Protein AF-A0A443S514-F1 (afdb_monomer_lite)

InterPro domains:
  IPR026741 Protein strawberry notch [PTHR12706] (3-157)
  IPR057332 SBNO, alpha/beta domain [PF25373] (3-92)

Organism: NCBI:txid299467

pLDDT: mean 84.1, std 12.6, range [35.31, 94.69]

Secondary structure (DSSP, 8-state):
-PPPP--EEEE-TT---TT--EEEEEETTTEEEEEEEEHHHHHHH-----HHHHHHHHHHHHHHTTTS-HHHHHHS--HHHHTT----TT-S----EEEES-GGGGHHHHHHHSTTGGGT--EEEEE-TT--EEEEEEE-HHHHHHHHHHHHHHHHT----

Structure (mmCIF, N/CA/C/O backbone):
data_AF-A0A443S514-F1
#
_entry.id   AF-A0A443S514-F1
#
loop_
_atom_site.group_PDB
_atom_site.id
_atom_site.type_symbol
_atom_site.label_atom_id
_atom_site.label_alt_id
_atom_site.label_comp_id
_atom_site.label_asym_id
_atom_site.label_entity_id
_atom_site.label_seq_id
_atom_site.pdbx_PDB_ins_code
_atom_site.Cartn_x
_atom_site.Cartn_y
_atom_site.Cartn_z
_atom_site.occupancy
_atom_site.B_iso_or_equiv
_atom_site.auth_seq_id
_atom_site.auth_comp_id
_atom_site.auth_asym_id
_atom_site.auth_atom_id
_atom_site.pdbx_PDB_model_num
ATOM 1 N N . MET A 1 1 ? 13.306 -17.632 -4.869 1.00 47.41 1 MET A N 1
ATOM 2 C CA . MET A 1 1 ? 13.380 -17.234 -6.292 1.00 47.41 1 MET A CA 1
ATOM 3 C C . MET A 1 1 ? 13.237 -15.716 -6.365 1.00 47.41 1 MET A C 1
ATOM 5 O O . MET A 1 1 ? 12.159 -15.206 -6.096 1.00 47.41 1 MET A O 1
ATOM 9 N N . VAL A 1 2 ? 14.336 -14.995 -6.604 1.00 50.66 2 VAL A N 1
ATOM 10 C CA . VAL A 1 2 ? 14.362 -13.528 -6.780 1.00 50.66 2 VAL A CA 1
ATOM 11 C C . VAL A 1 2 ? 13.715 -13.214 -8.132 1.00 50.66 2 VAL A C 1
ATOM 13 O O . VAL A 1 2 ? 14.205 -13.696 -9.154 1.00 50.66 2 VAL A O 1
ATOM 16 N N . ARG A 1 3 ? 12.591 -12.482 -8.169 1.00 64.00 3 ARG A N 1
ATOM 17 C CA . ARG A 1 3 ? 11.959 -12.116 -9.449 1.00 64.00 3 ARG A CA 1
ATOM 18 C C . ARG A 1 3 ? 12.772 -11.010 -10.125 1.00 64.00 3 ARG A C 1
ATOM 20 O O . ARG A 1 3 ? 13.183 -10.047 -9.480 1.00 64.00 3 ARG A O 1
ATOM 27 N N . LYS A 1 4 ? 12.984 -11.142 -11.439 1.00 70.25 4 LYS A N 1
ATOM 28 C CA . LYS A 1 4 ? 13.549 -10.074 -12.279 1.00 70.25 4 LYS A CA 1
ATOM 29 C C . LYS A 1 4 ? 12.668 -8.819 -12.162 1.00 70.25 4 LYS A C 1
ATOM 31 O O . LYS A 1 4 ? 11.446 -8.925 -12.098 1.00 70.25 4 LYS A O 1
ATOM 36 N N . SER A 1 5 ? 13.288 -7.641 -12.121 1.00 81.00 5 SER A N 1
ATOM 37 C CA . SER A 1 5 ? 12.581 -6.355 -12.074 1.00 81.00 5 SER A CA 1
ATOM 38 C C . SER A 1 5 ? 12.252 -5.867 -13.479 1.00 81.00 5 SER A C 1
ATOM 40 O O . SER A 1 5 ? 13.085 -5.961 -14.376 1.00 81.00 5 SER A O 1
ATOM 42 N N . VAL A 1 6 ? 11.041 -5.340 -13.661 1.00 90.00 6 VAL A N 1
ATOM 43 C CA . VAL A 1 6 ? 10.575 -4.742 -14.916 1.00 90.00 6 VAL A CA 1
ATOM 44 C C . VAL A 1 6 ? 10.013 -3.353 -14.640 1.00 90.00 6 VAL A C 1
ATOM 46 O O . VAL A 1 6 ? 9.351 -3.116 -13.626 1.00 90.00 6 VAL A O 1
ATOM 49 N N . MET A 1 7 ? 10.304 -2.418 -15.537 1.00 92.06 7 MET A N 1
ATOM 50 C CA . MET A 1 7 ? 9.808 -1.049 -15.476 1.00 92.06 7 MET A CA 1
ATOM 51 C C . MET A 1 7 ? 9.621 -0.503 -16.889 1.00 92.06 7 MET A C 1
ATOM 53 O O . MET A 1 7 ? 10.347 -0.879 -17.806 1.00 92.06 7 MET A O 1
ATOM 57 N N . LEU A 1 8 ? 8.660 0.398 -17.050 1.00 92.88 8 LEU A N 1
ATOM 58 C CA . LEU A 1 8 ? 8.394 1.094 -18.300 1.00 92.88 8 LEU A CA 1
ATOM 59 C C . LEU A 1 8 ? 8.975 2.505 -18.198 1.00 92.88 8 LEU A C 1
ATOM 61 O O . LEU A 1 8 ? 8.643 3.254 -17.280 1.00 92.88 8 LEU A O 1
ATOM 65 N N . ALA A 1 9 ? 9.845 2.861 -19.139 1.00 92.56 9 ALA A N 1
ATOM 66 C CA . ALA A 1 9 ? 10.446 4.184 -19.234 1.00 92.56 9 ALA A CA 1
ATOM 67 C C . ALA A 1 9 ? 9.839 4.940 -20.421 1.00 92.56 9 ALA A C 1
ATOM 69 O O . ALA A 1 9 ? 9.966 4.507 -21.565 1.00 92.56 9 ALA A O 1
ATOM 70 N N . VAL A 1 10 ? 9.195 6.075 -20.153 1.00 91.19 10 VAL A N 1
ATOM 71 C CA . VAL A 1 10 ? 8.576 6.930 -21.176 1.00 91.19 10 VAL A CA 1
ATOM 72 C C . VAL A 1 10 ? 9.384 8.217 -21.292 1.00 91.19 10 VAL A C 1
ATOM 74 O O . VAL A 1 10 ? 9.561 8.917 -20.295 1.00 91.19 10 VAL A O 1
ATOM 77 N N . ALA A 1 11 ? 9.891 8.518 -22.489 1.00 88.75 11 ALA A N 1
ATOM 78 C CA . ALA A 1 11 ? 10.666 9.731 -22.738 1.00 88.75 11 ALA A CA 1
ATOM 79 C C . ALA A 1 11 ? 9.803 10.983 -22.517 1.00 88.75 11 ALA A C 1
ATOM 81 O O . ALA A 1 11 ? 8.659 11.043 -22.969 1.00 88.75 11 ALA A O 1
ATOM 82 N N . ASP A 1 12 ? 10.346 11.982 -21.824 1.00 80.44 12 ASP A N 1
ATOM 83 C CA . ASP A 1 12 ? 9.671 13.262 -21.642 1.00 80.44 12 ASP A CA 1
ATOM 84 C C . ASP A 1 12 ? 9.954 14.187 -22.831 1.00 80.44 12 ASP A C 1
ATOM 86 O O . ASP A 1 12 ? 11.020 14.792 -22.928 1.00 80.44 12 ASP A O 1
ATOM 90 N N . THR A 1 13 ? 8.994 14.296 -23.749 1.00 71.00 13 THR A N 1
ATOM 91 C CA . THR A 1 13 ? 9.106 15.114 -24.968 1.00 71.00 13 THR A CA 1
ATOM 92 C C . THR A 1 13 ? 8.953 16.615 -24.714 1.00 71.00 13 THR A C 1
ATOM 94 O O . THR A 1 13 ? 9.164 17.414 -25.622 1.00 71.00 13 THR A O 1
ATOM 97 N N . SER A 1 14 ? 8.602 17.020 -23.488 1.00 66.25 14 SER A N 1
ATOM 98 C CA . SER A 1 14 ? 8.397 18.428 -23.127 1.00 66.25 14 SER A CA 1
ATOM 99 C C . SER A 1 14 ? 9.692 19.177 -22.775 1.00 66.25 14 SER A C 1
ATOM 101 O O . SER A 1 14 ? 9.739 20.408 -22.838 1.00 66.25 14 SER A O 1
ATOM 103 N N . SER A 1 15 ? 10.769 18.456 -22.446 1.00 56.44 15 SER A N 1
ATOM 104 C CA . SER A 1 15 ? 12.070 19.048 -22.129 1.00 56.44 15 SER A CA 1
ATOM 105 C C . SER A 1 15 ? 12.813 19.428 -23.414 1.00 56.44 15 SER A C 1
ATOM 107 O O . SER A 1 15 ? 13.329 18.570 -24.124 1.00 56.44 15 SER A O 1
ATOM 109 N N . ARG A 1 16 ? 12.917 20.732 -23.699 1.00 54.31 16 ARG A N 1
ATOM 110 C CA . ARG A 1 16 ? 13.655 21.301 -24.850 1.00 54.31 16 ARG A CA 1
ATOM 111 C C . ARG A 1 16 ? 15.188 21.139 -24.766 1.00 54.31 16 ARG A C 1
ATOM 113 O O . ARG A 1 16 ? 15.910 21.734 -25.559 1.00 54.31 16 ARG A O 1
ATOM 120 N N . SER A 1 17 ? 15.710 20.372 -23.806 1.00 51.25 17 SER A N 1
ATOM 121 C CA . SER A 1 17 ? 17.149 20.152 -23.635 1.00 51.25 17 SER A CA 1
ATOM 122 C C . SER A 1 17 ? 17.590 18.862 -24.334 1.00 51.25 17 SER A C 1
ATOM 124 O O . SER A 1 17 ? 17.395 17.761 -23.823 1.00 51.25 17 SER A O 1
ATOM 126 N N . LEU A 1 18 ? 18.225 19.013 -25.500 1.00 54.31 18 LEU A N 1
ATOM 127 C CA . LEU A 1 18 ? 18.786 17.934 -26.332 1.00 54.31 18 LEU A CA 1
ATOM 128 C C . LEU A 1 18 ? 19.871 17.089 -25.633 1.00 54.31 18 LEU A C 1
ATOM 130 O O . LEU A 1 18 ? 20.252 16.041 -26.144 1.00 54.31 18 LEU A O 1
ATOM 134 N N . THR A 1 19 ? 20.389 17.525 -24.481 1.00 55.19 19 THR A N 1
ATOM 135 C CA . THR A 1 19 ? 21.570 16.929 -23.833 1.00 55.19 19 THR A CA 1
ATOM 136 C C . THR A 1 19 ? 21.252 15.986 -22.674 1.00 55.19 19 THR A C 1
ATOM 138 O O . THR A 1 19 ? 22.138 15.264 -22.219 1.00 55.19 19 THR A O 1
ATOM 141 N N . LYS A 1 20 ? 20.003 15.930 -22.192 1.00 63.12 20 LYS A N 1
ATOM 142 C CA . LYS A 1 20 ? 19.584 14.981 -21.148 1.00 63.12 20 LYS A CA 1
ATOM 143 C C . LYS A 1 20 ? 18.248 14.353 -21.525 1.00 63.12 20 LYS A C 1
ATOM 145 O O . LYS A 1 20 ? 17.191 14.905 -21.241 1.00 63.12 20 LYS A O 1
ATOM 150 N N . HIS A 1 21 ? 18.296 13.170 -22.137 1.00 77.94 21 HIS A N 1
ATOM 151 C CA . HIS A 1 21 ? 17.109 12.337 -22.336 1.00 77.94 21 HIS A CA 1
ATOM 152 C C . HIS A 1 21 ? 16.561 11.898 -20.968 1.00 77.94 21 HIS A C 1
ATOM 154 O O . HIS A 1 21 ? 17.114 10.994 -20.331 1.00 77.94 21 HIS A O 1
ATOM 160 N N . ILE A 1 22 ? 15.513 12.582 -20.507 1.00 87.56 22 ILE A N 1
ATOM 161 C CA . ILE A 1 22 ? 14.814 12.322 -19.245 1.00 87.56 22 ILE A CA 1
ATOM 162 C C . ILE A 1 22 ? 13.641 11.375 -19.509 1.00 87.56 22 ILE A C 1
ATOM 164 O O . ILE A 1 22 ? 12.896 11.540 -20.474 1.00 87.56 22 ILE A O 1
ATOM 168 N N . PHE A 1 23 ? 13.467 10.395 -18.625 1.00 90.12 23 PHE A N 1
ATOM 169 C CA . PHE A 1 23 ? 12.415 9.391 -18.690 1.00 90.12 23 PHE A CA 1
ATOM 170 C C . PHE A 1 23 ? 11.581 9.385 -17.411 1.00 90.12 23 PHE A C 1
ATOM 172 O O . PHE A 1 23 ? 12.106 9.357 -16.295 1.00 90.12 23 PHE A O 1
ATOM 179 N N . ARG A 1 24 ? 10.259 9.343 -17.585 1.00 92.00 24 ARG A N 1
ATOM 180 C CA . ARG A 1 24 ? 9.301 9.027 -16.524 1.00 92.00 24 ARG A CA 1
ATOM 181 C C . ARG A 1 24 ? 9.221 7.515 -16.365 1.00 92.00 24 ARG A C 1
ATOM 183 O O . ARG A 1 24 ? 9.071 6.800 -17.356 1.00 92.00 24 ARG A O 1
ATOM 190 N N . ILE A 1 25 ? 9.312 7.036 -15.128 1.00 92.81 25 ILE A N 1
ATOM 191 C CA . ILE A 1 25 ? 9.365 5.602 -14.831 1.00 92.81 25 ILE A CA 1
ATOM 192 C C . ILE A 1 25 ? 8.034 5.127 -14.277 1.00 92.81 25 ILE A C 1
ATOM 194 O O . ILE A 1 25 ? 7.504 5.705 -13.334 1.00 92.81 25 ILE A O 1
ATOM 198 N N . TYR A 1 26 ? 7.538 4.029 -14.826 1.00 93.19 26 TYR A N 1
ATOM 199 C CA . TYR A 1 26 ? 6.350 3.332 -14.366 1.00 93.19 26 TYR A CA 1
ATOM 200 C C . TYR A 1 26 ? 6.738 1.936 -13.901 1.00 93.19 26 TYR A C 1
ATOM 202 O O . TYR A 1 26 ? 7.465 1.217 -14.588 1.00 93.19 26 TYR A O 1
ATOM 210 N N . LYS A 1 27 ? 6.238 1.542 -12.733 1.00 92.00 27 LYS A N 1
ATOM 211 C CA . LYS A 1 27 ? 6.408 0.191 -12.196 1.00 92.00 27 LYS A CA 1
ATOM 212 C C . LYS A 1 27 ? 5.061 -0.531 -12.128 1.00 92.00 27 LYS A C 1
ATOM 214 O O . LYS A 1 27 ? 4.060 0.125 -11.834 1.00 92.00 27 LYS A O 1
ATOM 219 N N . PRO A 1 28 ? 5.027 -1.862 -12.305 1.00 90.94 28 PRO A N 1
ATOM 220 C CA . PRO A 1 28 ? 3.786 -2.641 -12.249 1.00 90.94 28 PRO A CA 1
ATOM 221 C C . PRO A 1 28 ? 3.070 -2.548 -10.893 1.00 90.94 28 PRO A C 1
ATOM 223 O O . PRO A 1 28 ? 1.852 -2.666 -10.827 1.00 90.94 28 PRO A O 1
ATOM 226 N N . ASN A 1 29 ? 3.803 -2.311 -9.804 1.00 90.12 29 ASN A N 1
ATOM 227 C CA . ASN A 1 29 ? 3.250 -2.328 -8.452 1.00 90.12 29 ASN A CA 1
ATOM 228 C C . ASN A 1 29 ? 2.804 -0.950 -7.927 1.00 90.12 29 ASN A C 1
ATOM 230 O O . ASN A 1 29 ? 1.833 -0.872 -7.182 1.00 90.12 29 ASN A O 1
ATOM 234 N N . THR A 1 30 ? 3.497 0.134 -8.292 1.00 89.38 30 THR A N 1
ATOM 235 C CA . THR A 1 30 ? 3.227 1.494 -7.772 1.00 89.38 30 THR A CA 1
ATOM 236 C C . THR A 1 30 ? 2.880 2.521 -8.847 1.00 89.38 30 THR A C 1
ATOM 238 O O . THR A 1 30 ? 2.563 3.659 -8.515 1.00 89.38 30 THR A O 1
ATOM 241 N N . GLY A 1 31 ? 2.911 2.144 -10.127 1.00 91.56 31 GLY A N 1
ATOM 242 C CA . GLY A 1 31 ? 2.641 3.058 -11.233 1.00 91.56 31 GLY A CA 1
ATOM 243 C C . GLY A 1 31 ? 3.756 4.086 -11.426 1.00 91.56 31 GLY A C 1
ATOM 244 O O . GLY A 1 31 ? 4.943 3.763 -11.292 1.00 91.56 31 GLY A O 1
ATOM 245 N N . LEU A 1 32 ? 3.373 5.315 -11.782 1.00 92.69 32 LEU A N 1
ATOM 246 C CA . LEU A 1 32 ? 4.301 6.417 -12.039 1.00 92.69 32 LEU A CA 1
ATOM 247 C C . LEU A 1 32 ? 5.134 6.738 -10.791 1.00 92.69 32 LEU A C 1
ATOM 249 O O . LEU A 1 32 ? 4.603 7.015 -9.718 1.00 92.69 32 LEU A O 1
ATOM 253 N N . GLN A 1 33 ? 6.453 6.721 -10.947 1.00 90.31 33 GLN A N 1
ATOM 254 C CA . GLN A 1 33 ? 7.396 7.130 -9.915 1.00 90.31 33 GLN A CA 1
ATOM 255 C C . GLN A 1 33 ? 7.577 8.651 -9.932 1.00 90.31 33 GLN A C 1
ATOM 257 O O . GLN A 1 33 ? 7.627 9.267 -10.995 1.00 90.31 33 GLN A O 1
ATOM 262 N N . SER A 1 34 ? 7.747 9.249 -8.752 1.00 86.25 34 SER A N 1
ATOM 263 C CA . SER A 1 34 ? 8.075 10.676 -8.610 1.00 86.25 34 SER A CA 1
ATOM 264 C C . SER A 1 34 ? 9.454 11.019 -9.175 1.00 86.25 34 SER A C 1
ATOM 266 O O . SER A 1 34 ? 9.667 12.108 -9.700 1.00 86.25 34 SER A O 1
ATOM 268 N N . LYS A 1 35 ? 10.398 10.079 -9.070 1.00 86.31 35 LYS A N 1
ATOM 269 C CA . LYS A 1 35 ? 11.750 10.233 -9.590 1.00 86.31 35 LYS A CA 1
ATOM 270 C C . LYS A 1 35 ? 11.778 9.944 -11.089 1.00 86.31 35 LYS A C 1
ATOM 272 O O . LYS A 1 35 ? 11.418 8.850 -11.526 1.00 86.31 35 LYS A O 1
ATOM 277 N N . VAL A 1 36 ? 12.272 10.914 -11.849 1.00 87.44 36 VAL A N 1
ATOM 27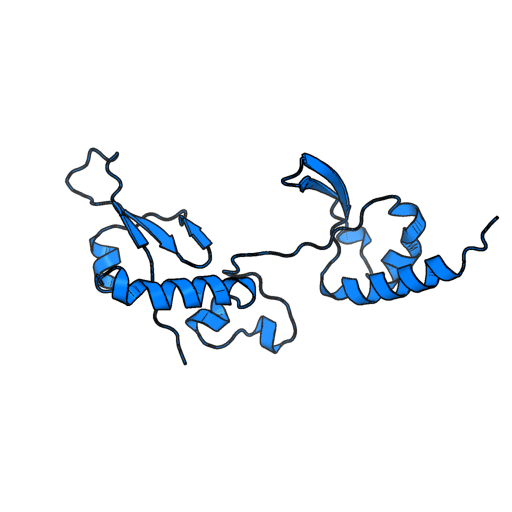8 C CA . VAL A 1 36 ? 12.656 10.732 -13.250 1.00 87.44 36 VAL A CA 1
ATOM 279 C C . VAL A 1 36 ? 14.081 10.189 -13.343 1.00 87.44 36 VAL A C 1
ATOM 281 O O . VAL A 1 36 ? 14.906 10.409 -12.455 1.00 87.44 36 VAL A O 1
ATOM 284 N N . GLU A 1 37 ? 14.380 9.470 -14.416 1.00 88.69 37 GLU A N 1
ATOM 285 C CA . GLU A 1 37 ? 15.688 8.851 -14.641 1.00 88.69 37 GLU A CA 1
ATOM 286 C C . GLU A 1 37 ? 16.261 9.289 -15.994 1.00 88.69 37 GLU A C 1
ATOM 288 O O . GLU A 1 37 ? 15.524 9.654 -16.908 1.00 88.69 37 GLU A O 1
ATOM 293 N N . THR A 1 38 ? 17.586 9.276 -16.130 1.00 89.50 38 THR A N 1
ATOM 294 C CA . THR A 1 38 ? 18.270 9.568 -17.399 1.00 89.50 38 THR A CA 1
ATOM 295 C C . THR A 1 38 ? 18.526 8.288 -18.187 1.00 89.50 38 THR A C 1
ATOM 297 O O . THR A 1 38 ? 18.562 7.194 -17.620 1.00 89.50 38 THR A O 1
ATOM 300 N N . LEU A 1 39 ? 18.773 8.415 -19.495 1.00 86.88 39 LEU A N 1
ATOM 301 C CA . LEU A 1 39 ? 19.135 7.268 -20.335 1.00 86.88 39 LEU A CA 1
ATOM 302 C C . LEU A 1 39 ? 20.339 6.478 -19.790 1.00 86.88 39 LEU A C 1
ATOM 304 O O . LEU A 1 39 ? 20.325 5.251 -19.832 1.00 86.88 39 LEU A O 1
ATOM 308 N N . THR A 1 40 ? 21.357 7.164 -19.260 1.00 87.81 40 THR A N 1
ATOM 309 C CA . THR A 1 40 ? 22.557 6.531 -18.684 1.00 87.81 40 THR A CA 1
ATOM 310 C C . THR A 1 40 ? 22.207 5.662 -17.476 1.00 87.81 40 THR A C 1
ATOM 312 O O . THR A 1 40 ? 22.510 4.475 -17.475 1.00 87.81 40 THR A O 1
ATOM 315 N N . SER A 1 41 ? 21.454 6.212 -16.516 1.00 88.12 41 SER A N 1
ATOM 316 C CA . SER A 1 41 ? 20.979 5.484 -15.327 1.00 88.12 41 SER A CA 1
ATOM 317 C C . SER A 1 41 ? 20.126 4.264 -15.695 1.00 88.12 41 SER A C 1
ATOM 319 O O . SER A 1 41 ? 20.200 3.219 -15.050 1.00 88.12 41 SER A O 1
ATOM 321 N N . LEU A 1 42 ? 19.317 4.363 -16.755 1.00 88.56 42 LEU A N 1
ATOM 322 C CA . LEU A 1 42 ? 18.515 3.234 -17.229 1.00 88.56 42 LEU A CA 1
ATOM 323 C C . LEU A 1 42 ? 19.369 2.117 -17.828 1.00 88.56 42 LEU A C 1
ATOM 325 O O . LEU A 1 42 ? 19.110 0.952 -17.537 1.00 88.56 42 LEU A O 1
ATOM 329 N N . ARG A 1 43 ? 20.391 2.465 -18.617 1.00 87.88 43 ARG A N 1
ATOM 330 C CA . ARG A 1 43 ? 21.324 1.491 -19.206 1.00 87.88 43 ARG A CA 1
ATOM 331 C C . ARG A 1 43 ? 22.168 0.777 -18.149 1.00 87.88 43 ARG A C 1
ATOM 333 O O . ARG A 1 43 ? 22.486 -0.390 -18.331 1.00 87.88 43 ARG A O 1
ATOM 340 N N . GLU A 1 44 ? 22.489 1.446 -17.045 1.00 88.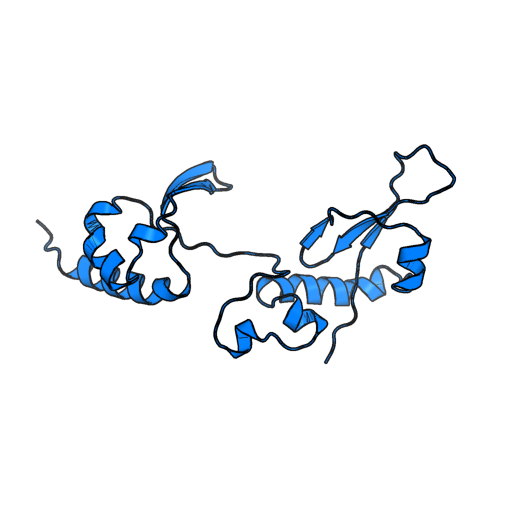50 44 GLU A N 1
ATOM 341 C CA . GLU A 1 44 ? 23.182 0.830 -15.904 1.00 88.50 44 GLU A CA 1
ATOM 342 C C . GLU A 1 44 ? 22.284 -0.151 -15.134 1.00 88.50 44 GLU A C 1
ATOM 344 O O . GLU A 1 44 ? 22.755 -1.165 -14.625 1.00 88.50 44 GLU A O 1
ATOM 349 N N . LYS A 1 45 ? 20.979 0.135 -15.044 1.00 85.69 45 LYS A N 1
ATOM 350 C CA . LYS A 1 45 ? 20.020 -0.672 -14.270 1.00 85.69 45 LYS A CA 1
ATOM 351 C C . LYS A 1 45 ? 19.486 -1.889 -15.012 1.00 85.69 45 LYS A C 1
ATOM 353 O O . LYS A 1 45 ? 18.949 -2.790 -14.368 1.00 85.69 45 LYS A O 1
ATOM 358 N N . GLY A 1 46 ? 19.561 -1.909 -16.339 1.00 86.56 46 GLY A N 1
ATOM 359 C CA . GLY A 1 46 ? 19.044 -3.026 -17.112 1.00 86.56 46 GLY A CA 1
ATOM 360 C C . GLY A 1 46 ? 19.123 -2.840 -18.617 1.00 86.56 46 GLY A C 1
ATOM 361 O O . GLY A 1 46 ? 19.607 -1.839 -19.143 1.00 86.56 46 GLY A O 1
ATOM 362 N N . THR A 1 47 ? 18.613 -3.846 -19.316 1.00 89.88 47 THR A N 1
ATOM 363 C CA . THR A 1 47 ? 18.569 -3.892 -20.774 1.00 89.88 47 THR A CA 1
ATOM 364 C C . THR A 1 47 ? 17.169 -3.577 -21.283 1.00 89.88 47 THR A C 1
ATOM 366 O O . THR A 1 47 ? 16.160 -3.843 -20.625 1.00 89.88 47 THR A O 1
ATOM 369 N N . LYS A 1 48 ? 17.096 -2.992 -22.481 1.00 90.62 48 LYS A N 1
ATOM 370 C CA . LYS A 1 48 ? 15.823 -2.819 -23.181 1.00 90.62 48 LYS A CA 1
ATOM 371 C C . LYS A 1 48 ? 15.352 -4.187 -23.676 1.00 90.62 48 LYS A C 1
ATOM 373 O O . LYS A 1 48 ? 16.113 -4.897 -24.324 1.00 90.62 48 LYS A O 1
ATOM 378 N N . VAL A 1 49 ? 14.097 -4.508 -23.395 1.00 92.06 49 VAL A N 1
ATOM 379 C CA . VAL A 1 49 ? 13.420 -5.739 -23.824 1.00 92.06 49 VAL A CA 1
ATOM 380 C C . VAL A 1 49 ? 12.204 -5.391 -24.676 1.00 92.06 49 VAL A C 1
ATOM 382 O O . VAL A 1 49 ? 11.733 -4.248 -24.632 1.00 92.06 49 VAL A O 1
ATOM 385 N N . GLN A 1 50 ? 11.711 -6.353 -25.456 1.00 92.50 50 GLN A N 1
ATOM 386 C CA . GLN A 1 50 ? 10.462 -6.167 -26.187 1.00 92.50 50 GLN A CA 1
ATOM 387 C C . GLN A 1 50 ? 9.261 -6.216 -25.227 1.00 92.50 50 GLN A C 1
ATOM 389 O O . GLN A 1 50 ? 9.325 -6.893 -24.192 1.00 92.50 50 GLN A O 1
ATOM 394 N N . PRO A 1 51 ? 8.168 -5.493 -25.529 1.00 90.38 51 PRO A N 1
ATOM 395 C CA . PRO A 1 51 ? 6.953 -5.511 -24.717 1.00 90.38 51 PRO A CA 1
ATOM 396 C C . PRO A 1 51 ? 6.406 -6.919 -24.453 1.00 90.38 51 PRO A C 1
ATOM 398 O O . PRO A 1 51 ? 5.914 -7.188 -23.363 1.00 90.38 51 PRO A O 1
ATOM 401 N N . GLU A 1 52 ? 6.521 -7.817 -25.423 1.00 91.75 52 GLU A N 1
ATOM 402 C CA . GLU A 1 52 ? 5.997 -9.182 -25.414 1.00 91.75 52 GLU A CA 1
ATOM 403 C C . GLU A 1 52 ? 6.709 -10.029 -24.355 1.00 91.75 52 GLU A C 1
ATOM 405 O O . GLU A 1 52 ? 6.050 -10.674 -23.537 1.00 91.75 52 GLU A O 1
ATOM 410 N N . ASP A 1 53 ? 8.039 -9.924 -24.290 1.00 89.06 53 ASP A N 1
ATOM 411 C CA . ASP A 1 53 ? 8.871 -10.600 -23.289 1.00 89.06 53 ASP A CA 1
ATOM 412 C C . ASP A 1 53 ? 8.628 -10.038 -21.879 1.00 89.06 53 ASP A C 1
ATOM 414 O O . ASP A 1 53 ? 8.683 -10.750 -20.875 1.00 89.06 53 ASP A O 1
ATOM 418 N N . ALA A 1 54 ? 8.351 -8.733 -21.792 1.00 91.19 54 ALA A N 1
ATOM 419 C CA . ALA A 1 54 ? 8.105 -8.038 -20.533 1.00 91.19 54 ALA A CA 1
ATOM 420 C C . ALA A 1 54 ? 6.681 -8.241 -19.998 1.00 91.19 54 ALA A C 1
ATOM 422 O O . ALA A 1 54 ? 6.467 -8.129 -18.789 1.00 91.19 54 ALA A O 1
ATOM 423 N N . LYS A 1 55 ? 5.708 -8.518 -20.874 1.00 92.25 55 LYS A N 1
ATOM 424 C CA . LYS A 1 55 ? 4.277 -8.542 -20.549 1.00 92.25 55 LYS A CA 1
ATOM 425 C C . LYS A 1 55 ? 3.951 -9.559 -19.467 1.00 92.25 55 LYS A C 1
ATOM 427 O O . LYS A 1 55 ? 3.261 -9.213 -18.514 1.00 92.25 55 LYS A O 1
ATOM 432 N N . HIS A 1 56 ? 4.463 -10.783 -19.590 1.00 91.25 56 HIS A N 1
ATOM 433 C CA . HIS A 1 56 ? 4.217 -11.836 -18.603 1.00 91.25 56 HIS A CA 1
ATOM 434 C C . HIS A 1 56 ? 4.723 -11.413 -17.220 1.00 91.25 56 HIS A C 1
ATOM 436 O O . HIS A 1 56 ? 3.964 -11.368 -16.256 1.00 91.25 56 HIS A O 1
ATOM 442 N N . LEU A 1 57 ? 5.989 -10.994 -17.142 1.00 90.81 57 LEU A N 1
ATOM 443 C CA . LEU A 1 57 ? 6.606 -10.551 -15.894 1.00 90.81 57 LEU A CA 1
ATOM 444 C C . LEU A 1 57 ? 5.892 -9.328 -15.296 1.00 90.81 57 LEU A C 1
ATOM 446 O O . LEU A 1 57 ? 5.726 -9.236 -14.080 1.00 90.81 57 LEU A O 1
ATOM 450 N N . TRP A 1 58 ? 5.464 -8.388 -16.141 1.00 92.69 58 TRP A N 1
ATOM 451 C CA . TRP A 1 58 ? 4.709 -7.214 -15.716 1.00 92.69 58 TRP A CA 1
ATOM 452 C C . TRP A 1 58 ? 3.379 -7.607 -15.076 1.00 92.69 58 TRP A C 1
ATOM 454 O O . TRP A 1 58 ? 3.082 -7.144 -13.973 1.00 92.69 58 TRP A O 1
ATOM 464 N N . THR A 1 59 ? 2.602 -8.463 -15.743 1.00 93.06 59 THR A N 1
ATOM 465 C CA . THR A 1 59 ? 1.304 -8.943 -15.253 1.00 93.06 59 THR A CA 1
ATOM 466 C C . THR A 1 59 ? 1.464 -9.716 -13.949 1.00 93.06 59 THR A C 1
ATOM 468 O O . THR A 1 59 ? 0.801 -9.377 -12.971 1.00 93.06 59 THR A O 1
ATOM 471 N N . ASP A 1 60 ? 2.423 -10.641 -13.870 1.00 91.31 60 ASP A N 1
ATOM 472 C CA . ASP A 1 60 ? 2.682 -11.421 -12.654 1.00 91.31 60 ASP A CA 1
ATOM 473 C C . ASP A 1 60 ? 3.008 -10.531 -11.453 1.00 91.31 60 ASP A C 1
ATOM 475 O O . ASP A 1 60 ? 2.558 -10.766 -10.329 1.00 91.31 60 ASP A O 1
ATOM 479 N N . ILE A 1 61 ? 3.845 -9.508 -11.658 1.00 91.00 61 ILE A N 1
ATOM 480 C CA . ILE A 1 61 ? 4.199 -8.578 -10.585 1.00 91.00 61 ILE A CA 1
ATOM 481 C C . ILE A 1 61 ? 2.994 -7.709 -10.232 1.00 91.00 61 ILE A C 1
ATOM 483 O O . ILE A 1 61 ? 2.753 -7.482 -9.049 1.00 91.00 61 ILE A O 1
ATOM 487 N N . HIS A 1 62 ? 2.237 -7.234 -11.220 1.00 92.50 62 HIS A N 1
ATOM 488 C CA . HIS A 1 62 ? 1.051 -6.409 -11.005 1.00 92.50 62 HIS A CA 1
ATOM 489 C C . HIS A 1 62 ? -0.026 -7.144 -10.186 1.00 92.50 62 HIS A C 1
ATOM 491 O O . HIS A 1 62 ? -0.612 -6.558 -9.270 1.00 92.50 62 HIS A O 1
ATOM 497 N N . GLU A 1 63 ? -0.259 -8.426 -10.475 1.00 92.38 63 GLU A N 1
ATOM 498 C CA . GLU A 1 63 ? -1.197 -9.280 -9.744 1.00 92.38 63 GLU A CA 1
ATOM 499 C C . GLU A 1 63 ? -0.690 -9.604 -8.336 1.00 92.38 63 GLU A C 1
ATOM 501 O O . GLU A 1 63 ? -1.398 -9.387 -7.349 1.00 92.38 63 GLU A O 1
ATOM 506 N N . CYS A 1 64 ? 0.566 -10.043 -8.201 1.00 91.12 64 CYS A N 1
ATOM 507 C CA . CYS A 1 64 ? 1.122 -10.359 -6.886 1.00 91.12 64 CYS A CA 1
ATOM 508 C C . CYS A 1 64 ? 1.228 -9.122 -5.981 1.00 91.12 64 CYS A C 1
ATOM 510 O O . CYS A 1 64 ? 0.998 -9.231 -4.777 1.00 91.12 64 CYS A O 1
ATOM 512 N N . ALA A 1 65 ? 1.507 -7.938 -6.536 1.00 91.81 65 ALA A N 1
ATOM 513 C CA . ALA A 1 65 ? 1.605 -6.684 -5.788 1.00 91.81 65 ALA A CA 1
ATOM 514 C C . ALA A 1 65 ? 0.291 -6.236 -5.132 1.00 91.81 65 ALA A C 1
ATOM 516 O O . ALA A 1 65 ? 0.294 -5.280 -4.358 1.00 91.81 65 ALA A O 1
ATOM 517 N N . GLU A 1 66 ? -0.840 -6.892 -5.402 1.00 91.00 66 GLU A N 1
ATOM 518 C CA . GLU A 1 66 ? -2.063 -6.652 -4.636 1.00 91.00 66 GLU A CA 1
ATOM 519 C C . GLU A 1 66 ? -1.964 -7.166 -3.193 1.00 91.00 66 GLU A C 1
ATOM 521 O O . GLU A 1 66 ? -2.520 -6.541 -2.292 1.00 91.00 66 GLU A O 1
ATOM 526 N N . LYS A 1 67 ? -1.244 -8.272 -2.964 1.00 88.69 67 LYS A N 1
ATOM 527 C CA . LYS A 1 67 ? -1.164 -8.947 -1.653 1.00 88.69 67 LYS A CA 1
ATOM 528 C C . LYS A 1 67 ? 0.260 -9.061 -1.110 1.00 88.69 67 LYS A C 1
ATOM 530 O O . LYS A 1 67 ? 0.455 -9.177 0.095 1.00 88.69 67 LYS A O 1
ATOM 535 N N . MET A 1 68 ? 1.259 -9.051 -1.986 1.00 90.50 68 MET A N 1
ATOM 536 C CA . MET A 1 68 ? 2.658 -9.281 -1.644 1.00 90.50 68 MET A CA 1
ATOM 537 C C . MET A 1 68 ? 3.425 -7.967 -1.679 1.00 90.50 68 MET A C 1
ATOM 539 O O . MET A 1 68 ? 3.467 -7.281 -2.701 1.00 90.50 68 MET A O 1
ATOM 543 N N . CYS A 1 69 ? 4.064 -7.621 -0.563 1.00 91.56 69 CYS A N 1
ATOM 544 C CA . CYS A 1 69 ? 4.872 -6.414 -0.499 1.00 91.56 69 CYS A CA 1
ATOM 545 C C . CYS A 1 69 ? 6.090 -6.514 -1.432 1.00 91.56 69 CYS A C 1
ATOM 547 O O . CYS A 1 69 ? 6.577 -7.602 -1.755 1.00 91.56 69 CYS A O 1
ATOM 549 N N . GLY A 1 70 ? 6.638 -5.360 -1.812 1.00 89.56 70 GLY A N 1
ATOM 550 C CA . GLY A 1 70 ? 7.823 -5.271 -2.661 1.00 89.56 70 GLY A CA 1
ATOM 551 C C . GLY A 1 70 ? 9.002 -6.083 -2.121 1.00 89.56 70 GLY A C 1
ATOM 552 O O . GLY A 1 70 ? 9.744 -6.663 -2.901 1.00 89.56 70 GLY A O 1
ATOM 553 N N . HIS A 1 71 ? 9.151 -6.207 -0.798 1.00 91.69 71 HIS A N 1
ATOM 554 C CA . HIS A 1 71 ? 10.222 -7.023 -0.227 1.00 91.69 71 HIS A CA 1
ATOM 555 C C . HIS A 1 71 ? 10.108 -8.501 -0.605 1.00 91.69 71 HIS A C 1
ATOM 557 O O . HIS A 1 71 ? 11.108 -9.110 -0.968 1.00 91.69 71 HIS A O 1
ATOM 563 N N . ILE A 1 72 ? 8.899 -9.068 -0.572 1.00 90.69 72 ILE A N 1
ATOM 564 C CA . ILE A 1 72 ? 8.698 -10.462 -0.978 1.00 90.69 72 ILE A CA 1
ATOM 565 C C . ILE A 1 72 ? 8.856 -10.588 -2.494 1.00 90.69 72 ILE A C 1
ATOM 567 O O . ILE A 1 72 ? 9.495 -11.525 -2.958 1.00 90.69 72 ILE A O 1
ATOM 571 N N . LEU A 1 73 ? 8.348 -9.626 -3.270 1.00 88.25 73 LEU A N 1
ATOM 572 C CA . LEU A 1 73 ? 8.475 -9.655 -4.731 1.00 88.25 73 LEU A CA 1
ATOM 573 C C . LEU A 1 73 ? 9.940 -9.632 -5.193 1.00 88.25 73 LEU A C 1
ATOM 575 O O . LEU A 1 73 ? 10.305 -10.389 -6.089 1.00 88.25 73 LEU A O 1
ATOM 579 N N . TRP A 1 74 ? 10.778 -8.796 -4.576 1.00 85.38 74 TRP A N 1
ATOM 580 C CA . TRP A 1 74 ? 12.167 -8.601 -4.999 1.00 85.38 74 TRP A CA 1
ATOM 581 C C . TRP A 1 74 ? 13.154 -9.513 -4.278 1.00 85.38 74 TRP A C 1
ATOM 583 O O . TRP A 1 74 ? 14.036 -10.078 -4.911 1.00 85.38 74 TRP A O 1
ATOM 593 N N . TYR A 1 75 ? 13.010 -9.686 -2.967 1.00 88.19 75 TYR A N 1
ATOM 594 C CA . TYR A 1 75 ? 13.974 -10.423 -2.145 1.00 88.19 75 TYR A CA 1
ATOM 595 C C . TYR A 1 75 ? 13.460 -11.800 -1.715 1.00 88.19 75 TYR A C 1
ATOM 597 O O . TYR A 1 75 ? 14.189 -12.555 -1.080 1.00 88.19 75 TYR A O 1
ATOM 605 N N . GLY A 1 76 ? 12.207 -12.144 -2.034 1.00 88.38 76 GLY A N 1
ATOM 606 C CA . GLY A 1 76 ? 11.582 -13.406 -1.631 1.00 88.38 76 GLY A CA 1
ATOM 607 C C . GLY A 1 76 ? 11.223 -13.481 -0.146 1.00 88.38 76 GLY A C 1
ATOM 608 O O . GLY A 1 76 ? 10.689 -14.494 0.290 1.00 88.38 76 GLY A O 1
ATOM 609 N N . ASN A 1 77 ? 11.511 -12.436 0.636 1.00 90.12 77 ASN A N 1
ATOM 610 C CA . ASN A 1 77 ? 11.342 -12.445 2.081 1.00 90.12 77 ASN A CA 1
ATOM 611 C C . ASN A 1 77 ? 11.000 -11.048 2.624 1.00 90.12 77 ASN A C 1
ATOM 613 O O . ASN A 1 77 ? 11.523 -10.040 2.149 1.00 90.12 77 ASN A O 1
ATOM 617 N N . CYS A 1 78 ? 10.158 -10.973 3.658 1.00 93.12 78 CYS A N 1
ATOM 618 C CA . CYS A 1 78 ? 9.878 -9.736 4.378 1.00 93.12 78 CYS A CA 1
ATOM 619 C C . CYS A 1 78 ? 9.872 -9.964 5.889 1.00 93.12 78 CYS A C 1
ATOM 621 O O . CYS A 1 78 ? 9.000 -10.640 6.424 1.00 93.12 78 CYS A O 1
ATOM 623 N N . ARG A 1 79 ? 10.785 -9.287 6.596 1.00 93.56 79 ARG A N 1
ATOM 624 C CA . ARG A 1 79 ? 10.913 -9.386 8.058 1.00 93.56 79 ARG A CA 1
ATOM 625 C C . ARG A 1 79 ? 9.613 -9.080 8.810 1.00 93.56 79 ARG A C 1
ATOM 627 O O . ARG A 1 79 ? 9.344 -9.727 9.812 1.00 93.56 79 ARG A O 1
ATOM 634 N N . ARG A 1 80 ? 8.815 -8.106 8.347 1.00 91.06 80 ARG A N 1
ATOM 635 C CA . ARG A 1 80 ? 7.532 -7.760 8.989 1.00 91.06 80 ARG A CA 1
ATOM 636 C C . ARG A 1 80 ? 6.523 -8.889 8.836 1.00 91.06 80 ARG A C 1
ATOM 638 O O . ARG A 1 80 ? 5.981 -9.325 9.839 1.00 91.06 80 ARG A O 1
ATOM 645 N N . VAL A 1 81 ? 6.351 -9.391 7.613 1.00 89.12 81 VAL A N 1
ATOM 646 C CA . VAL A 1 81 ? 5.405 -10.476 7.323 1.00 89.12 81 VAL A CA 1
ATOM 647 C C . VAL A 1 81 ? 5.796 -11.752 8.065 1.00 89.12 81 VAL A C 1
ATOM 649 O O . VAL A 1 81 ? 4.942 -12.362 8.690 1.00 89.12 81 VAL A O 1
ATOM 652 N N . ASN A 1 82 ? 7.087 -12.097 8.110 1.00 91.25 82 ASN A N 1
ATOM 653 C CA . ASN A 1 82 ? 7.564 -13.257 8.874 1.00 91.25 82 ASN A CA 1
ATOM 654 C C . ASN A 1 82 ? 7.361 -13.121 10.387 1.00 91.25 82 ASN A C 1
ATOM 656 O O . ASN A 1 82 ? 7.255 -14.122 11.082 1.00 91.25 82 ASN A O 1
ATOM 660 N N . ALA A 1 83 ? 7.341 -11.892 10.902 1.00 89.75 83 ALA A N 1
ATOM 661 C CA . ALA A 1 83 ? 7.026 -11.601 12.295 1.00 89.75 83 ALA A CA 1
ATOM 662 C C . ALA A 1 83 ? 5.514 -11.392 12.519 1.00 89.75 83 ALA A C 1
ATOM 664 O O . ALA A 1 83 ? 5.129 -10.796 13.520 1.00 89.75 83 ALA A O 1
ATOM 665 N N . ASN A 1 84 ? 4.665 -11.849 11.589 1.00 84.75 84 ASN A N 1
ATOM 666 C CA . ASN A 1 84 ? 3.205 -11.715 11.610 1.00 84.75 84 ASN A CA 1
ATOM 667 C C . ASN A 1 84 ? 2.688 -10.263 11.652 1.00 84.75 84 ASN A C 1
ATOM 669 O O . ASN A 1 84 ? 1.578 -9.998 12.105 1.00 84.75 84 ASN A O 1
ATOM 673 N N . TYR A 1 85 ? 3.466 -9.311 11.133 1.00 85.06 85 TYR A N 1
ATOM 674 C CA . TYR A 1 85 ? 3.041 -7.926 10.928 1.00 85.06 85 TYR A CA 1
ATOM 675 C C . TYR A 1 85 ? 2.726 -7.646 9.456 1.00 85.06 85 TYR A C 1
ATOM 677 O O . TYR A 1 85 ? 3.391 -8.145 8.546 1.00 85.06 85 TYR A O 1
ATOM 685 N N . SER A 1 86 ? 1.774 -6.746 9.204 1.00 85.06 86 SER A N 1
ATOM 686 C CA . SER A 1 86 ? 1.486 -6.271 7.849 1.00 85.06 86 SER A CA 1
ATOM 687 C C . SER A 1 86 ? 2.636 -5.427 7.271 1.00 85.06 86 SER A C 1
ATOM 689 O O . SER A 1 86 ? 3.399 -4.760 7.985 1.00 85.06 86 SER A O 1
ATOM 691 N N . CYS A 1 87 ? 2.780 -5.460 5.943 1.00 89.44 87 CYS A N 1
ATOM 692 C CA . CYS A 1 87 ? 3.747 -4.651 5.209 1.00 89.44 87 CYS A CA 1
ATOM 693 C C . CYS A 1 87 ? 3.114 -4.070 3.942 1.00 89.44 87 CYS A C 1
ATOM 695 O O . CYS A 1 87 ? 2.913 -4.782 2.964 1.00 89.44 87 CYS A O 1
ATOM 697 N N . ASP A 1 88 ? 2.902 -2.754 3.931 1.00 90.19 88 ASP A N 1
ATOM 698 C CA . ASP A 1 88 ? 2.242 -2.059 2.814 1.00 90.19 88 ASP A CA 1
ATOM 699 C C . ASP A 1 88 ? 3.222 -1.456 1.795 1.00 90.19 88 ASP A C 1
ATOM 701 O O . ASP A 1 88 ? 2.867 -0.611 0.960 1.00 90.19 88 ASP A O 1
ATOM 705 N N . ILE A 1 89 ? 4.498 -1.840 1.891 1.00 89.81 89 ILE A N 1
ATOM 706 C CA . ILE A 1 89 ? 5.566 -1.307 1.046 1.00 89.81 89 ILE A CA 1
ATOM 707 C C . ILE A 1 89 ? 5.440 -1.920 -0.340 1.00 89.81 89 ILE A C 1
ATOM 709 O O . ILE A 1 89 ? 5.570 -3.128 -0.512 1.00 89.81 89 ILE A O 1
ATOM 713 N N . GLY A 1 90 ? 5.220 -1.068 -1.340 1.00 88.31 90 GLY A N 1
ATOM 714 C CA . GLY A 1 90 ? 5.122 -1.490 -2.732 1.00 88.31 90 GLY A CA 1
ATOM 715 C C . GLY A 1 90 ? 3.856 -2.274 -3.074 1.00 88.31 90 GLY A C 1
ATOM 716 O O . GLY A 1 90 ? 3.837 -2.849 -4.156 1.00 88.31 90 GLY A O 1
ATOM 717 N N . LEU A 1 91 ? 2.842 -2.294 -2.198 1.00 91.75 91 LEU A N 1
ATOM 718 C CA . LEU A 1 91 ? 1.523 -2.824 -2.536 1.00 91.75 91 LEU A CA 1
ATOM 719 C C . LEU A 1 91 ? 0.782 -1.875 -3.481 1.00 91.75 91 LEU A C 1
ATOM 721 O O . LEU A 1 91 ? 0.812 -0.656 -3.302 1.00 91.75 91 LEU A O 1
ATOM 725 N N . ARG A 1 92 ? 0.054 -2.458 -4.432 1.00 92.94 92 ARG A N 1
ATOM 726 C CA . ARG A 1 92 ? -0.836 -1.742 -5.354 1.00 92.94 92 ARG A CA 1
ATOM 727 C C . ARG A 1 92 ? -2.153 -1.341 -4.690 1.00 92.94 92 ARG A C 1
ATOM 729 O O . ARG A 1 92 ? -2.764 -0.342 -5.062 1.00 92.94 92 ARG A O 1
ATOM 736 N N . LYS A 1 93 ? -2.594 -2.119 -3.699 1.00 88.31 93 LYS A N 1
ATOM 737 C CA . LYS A 1 93 ? -3.827 -1.898 -2.941 1.00 88.31 93 LYS A CA 1
ATOM 738 C C . LYS A 1 93 ? -3.502 -1.816 -1.457 1.00 88.31 93 LYS A C 1
ATOM 740 O O . LYS A 1 93 ? -2.740 -2.623 -0.939 1.00 88.31 93 LYS A O 1
ATOM 745 N N . ARG A 1 94 ? -4.100 -0.842 -0.775 1.00 88.81 94 ARG A N 1
ATOM 746 C CA . ARG A 1 94 ? -4.055 -0.720 0.684 1.00 88.81 94 ARG A CA 1
ATOM 747 C C . ARG A 1 94 ? -5.463 -0.845 1.229 1.00 88.81 94 ARG A C 1
ATOM 749 O O . ARG A 1 94 ? -6.394 -0.285 0.653 1.00 88.81 94 ARG A O 1
ATOM 756 N N . ILE A 1 95 ? -5.601 -1.595 2.313 1.00 87.69 95 ILE A N 1
ATOM 757 C CA . ILE A 1 95 ? -6.874 -1.798 2.995 1.00 87.69 95 ILE A CA 1
ATOM 758 C C . ILE A 1 95 ? -6.824 -0.994 4.284 1.00 87.69 95 ILE A C 1
ATOM 760 O O . ILE A 1 95 ? -5.951 -1.203 5.123 1.00 87.69 95 ILE A O 1
ATOM 764 N N . TYR A 1 96 ? -7.767 -0.072 4.421 1.00 89.25 96 TYR A N 1
ATOM 765 C CA . TYR A 1 96 ? -7.976 0.693 5.638 1.00 89.25 96 TYR A CA 1
ATOM 766 C C . TYR A 1 96 ? -9.300 0.252 6.246 1.00 89.25 96 TYR A C 1
ATOM 768 O O . TYR A 1 96 ? -10.309 0.184 5.544 1.00 89.25 96 TYR A O 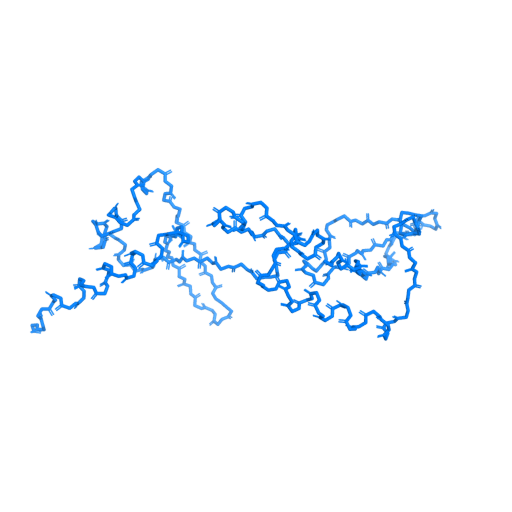1
ATOM 776 N N . HIS A 1 97 ? -9.284 -0.046 7.541 1.00 90.19 97 HIS A N 1
ATOM 777 C CA . HIS A 1 97 ? -10.477 -0.419 8.291 1.00 90.19 97 HIS A CA 1
ATOM 778 C C . HIS A 1 97 ? -10.996 0.816 9.002 1.00 90.19 97 HIS A C 1
ATOM 780 O O . HIS A 1 97 ? -10.240 1.498 9.695 1.00 90.19 97 HIS A O 1
ATOM 786 N N . ILE A 1 98 ? -12.259 1.148 8.766 1.00 91.38 98 ILE A N 1
ATOM 787 C CA . ILE A 1 98 ? -12.847 2.404 9.221 1.00 91.38 98 ILE A CA 1
ATOM 788 C C . ILE A 1 98 ? -14.136 2.075 9.948 1.00 91.38 98 ILE A C 1
ATOM 790 O O . ILE A 1 98 ? -15.053 1.503 9.363 1.00 91.38 98 ILE A O 1
ATOM 794 N N . LEU A 1 99 ? -14.190 2.445 11.223 1.00 90.56 99 LEU A N 1
ATOM 795 C CA . LEU A 1 99 ? -15.397 2.359 12.027 1.00 90.56 99 LEU A CA 1
ATOM 796 C C . LEU A 1 99 ? -16.191 3.652 11.844 1.00 90.56 99 LEU A C 1
ATOM 798 O O . LEU A 1 99 ? -15.735 4.726 12.238 1.00 90.56 99 LEU A O 1
ATOM 802 N N . SER A 1 100 ? -17.363 3.555 11.225 1.00 90.00 100 SER A N 1
ATOM 803 C CA . SER A 1 100 ? -18.266 4.682 10.968 1.00 90.00 100 SER A CA 1
ATOM 804 C C . SER A 1 100 ? -19.597 4.524 11.701 1.00 90.00 100 SER A C 1
ATOM 806 O O . SER A 1 100 ? -19.987 3.411 12.042 1.00 90.00 100 SER A O 1
ATOM 808 N N . GLY A 1 101 ? -20.319 5.631 11.886 1.00 87.69 101 GLY A N 1
ATOM 809 C CA . GLY A 1 101 ? -21.590 5.670 12.613 1.00 87.69 101 GLY A CA 1
ATOM 810 C C . GLY A 1 101 ? -21.419 6.240 14.020 1.00 87.69 101 GLY A C 1
ATOM 811 O O . GLY A 1 101 ? -20.567 7.101 14.244 1.00 87.69 101 GLY A O 1
ATOM 812 N N . SER A 1 102 ? -22.224 5.765 14.971 1.00 85.50 102 SER A N 1
ATOM 813 C CA . SER A 1 102 ? -22.138 6.199 16.369 1.00 85.50 102 SER A CA 1
ATOM 814 C C . SER A 1 102 ? -20.952 5.533 17.075 1.00 85.50 102 SER A C 1
ATOM 816 O O . SER A 1 102 ? -21.092 4.577 17.829 1.00 85.50 102 SER A O 1
ATOM 818 N N . VAL A 1 103 ? -19.740 6.030 16.818 1.00 84.00 103 VAL A N 1
ATOM 819 C CA . VAL A 1 103 ? -18.512 5.508 17.448 1.00 84.00 103 VAL A CA 1
ATOM 820 C C . VAL A 1 103 ? -18.594 5.595 18.978 1.00 84.00 103 VAL A C 1
ATOM 822 O O . VAL A 1 103 ? -18.103 4.709 19.671 1.00 84.00 103 VAL A O 1
ATOM 825 N N . LEU A 1 104 ? -19.268 6.624 19.504 1.00 82.62 104 LEU A N 1
ATOM 826 C CA . LEU A 1 104 ? -19.458 6.813 20.943 1.00 82.62 104 LEU A CA 1
ATOM 827 C C . LEU A 1 104 ? -20.340 5.729 21.577 1.00 82.62 104 LEU A C 1
ATOM 829 O O . LEU A 1 104 ? -20.078 5.333 22.708 1.00 82.62 104 LEU A O 1
ATOM 833 N N . SER A 1 105 ? -21.345 5.199 20.867 1.00 84.81 105 SER A N 1
ATOM 834 C CA . SER A 1 105 ? -22.215 4.159 21.440 1.00 84.81 105 SER A CA 1
ATOM 835 C C . SER A 1 105 ? -21.521 2.806 21.575 1.00 84.81 105 SER A C 1
ATOM 837 O O . SER A 1 105 ? -21.931 1.987 22.386 1.00 84.81 105 SER A O 1
ATOM 839 N N . VAL A 1 106 ? -20.460 2.571 20.801 1.00 86.69 106 VAL A N 1
ATOM 840 C CA . VAL A 1 106 ? -19.648 1.344 20.862 1.00 86.69 106 VAL A CA 1
ATOM 841 C C . VAL A 1 106 ? -18.270 1.589 21.478 1.00 86.69 106 VAL A C 1
ATOM 843 O O . VAL A 1 106 ? -17.376 0.751 21.363 1.00 86.69 106 VAL A O 1
ATOM 846 N N . TRP A 1 107 ? -18.088 2.735 22.136 1.00 84.88 107 TRP A N 1
ATOM 847 C CA . TRP A 1 107 ? -16.797 3.179 22.653 1.00 84.88 107 TRP A CA 1
ATOM 848 C C . TRP A 1 107 ? -16.173 2.178 23.629 1.00 84.88 107 TRP A C 1
ATOM 850 O O . TRP A 1 107 ? -15.014 1.800 23.479 1.00 84.88 107 TRP A O 1
ATOM 860 N N . SER A 1 108 ? -16.966 1.670 24.573 1.00 85.75 108 SER A N 1
ATOM 861 C CA . SER A 1 108 ? -16.517 0.681 25.560 1.00 85.75 108 SER A CA 1
ATOM 862 C C . SER A 1 108 ? -16.048 -0.627 24.912 1.00 85.75 108 SER A C 1
ATOM 864 O O . SER A 1 108 ? -15.091 -1.253 25.367 1.00 85.75 108 SER A O 1
ATOM 866 N N . THR A 1 109 ? -16.689 -1.040 23.819 1.00 86.94 109 THR A N 1
ATOM 867 C CA . THR A 1 109 ? -16.284 -2.202 23.018 1.00 86.94 109 THR A CA 1
ATOM 868 C C . THR A 1 109 ? -14.984 -1.936 22.261 1.00 86.94 109 THR A C 1
ATOM 870 O O . THR A 1 109 ? -14.110 -2.800 22.182 1.00 86.94 109 THR A O 1
ATOM 873 N N . LEU A 1 110 ? -14.829 -0.721 21.741 1.00 84.62 110 LEU A N 1
ATOM 874 C CA . LEU A 1 110 ? -13.642 -0.291 21.017 1.00 84.62 110 LEU A CA 1
ATOM 875 C C . LEU A 1 110 ? -12.404 -0.217 21.922 1.00 84.62 110 LEU A C 1
ATOM 877 O O . LEU A 1 110 ? -11.339 -0.683 21.527 1.00 84.62 110 LEU A O 1
ATOM 881 N N . GLU A 1 111 ? -12.551 0.290 23.147 1.00 85.88 111 GLU A N 1
ATOM 882 C CA . GLU A 1 111 ? -11.484 0.308 24.158 1.00 85.88 111 GLU A CA 1
ATOM 883 C C . GLU A 1 111 ? -11.014 -1.098 24.542 1.00 85.88 111 GLU A C 1
ATOM 885 O O . GLU A 1 111 ? -9.816 -1.316 24.722 1.00 85.88 111 GLU A O 1
ATOM 890 N N . LYS A 1 112 ? -11.940 -2.062 24.629 1.00 85.38 112 LYS A N 1
ATOM 891 C CA . LYS A 1 112 ? -11.610 -3.470 24.895 1.00 85.38 112 LYS A CA 1
ATOM 892 C C . LYS A 1 112 ? -10.812 -4.096 23.750 1.00 85.38 112 LYS A C 1
ATOM 894 O O . LYS A 1 112 ? -9.869 -4.839 24.005 1.00 85.38 112 LYS A O 1
ATOM 899 N N . ALA A 1 113 ? -11.178 -3.802 22.501 1.00 84.69 113 ALA A N 1
ATOM 900 C CA . ALA A 1 113 ? -10.486 -4.328 21.322 1.00 84.69 113 ALA A CA 1
ATOM 901 C C . ALA A 1 113 ? -9.136 -3.639 21.063 1.00 84.69 113 ALA A C 1
ATOM 903 O O . ALA A 1 113 ? -8.204 -4.271 20.563 1.00 84.69 113 ALA A O 1
ATOM 904 N N . VAL A 1 114 ? -9.032 -2.344 21.380 1.00 81.75 114 VAL A N 1
ATOM 905 C CA . VAL A 1 114 ? -7.836 -1.526 21.150 1.00 81.75 114 VAL A CA 1
ATOM 906 C C . VAL A 1 114 ? -7.456 -0.766 22.421 1.00 81.75 114 VAL A C 1
ATOM 908 O O . VAL A 1 114 ? -7.809 0.409 22.584 1.00 81.75 114 VAL A O 1
ATOM 911 N N . PRO A 1 115 ? -6.676 -1.393 23.317 1.00 72.88 115 PRO A N 1
ATOM 912 C CA . PRO A 1 115 ? -6.145 -0.708 24.485 1.00 72.88 115 PRO A CA 1
ATOM 913 C C . PRO A 1 115 ? -5.379 0.555 24.060 1.00 72.88 115 PRO A C 1
ATOM 915 O O . PRO A 1 115 ? -4.569 0.527 23.132 1.00 72.88 115 PRO A O 1
ATOM 918 N N . HIS A 1 116 ? -5.644 1.678 24.732 1.00 70.06 116 HIS A N 1
ATOM 919 C CA . HIS A 1 116 ? -5.049 2.999 24.460 1.00 70.06 116 HIS A CA 1
ATOM 920 C C . HIS A 1 116 ? -5.448 3.672 23.135 1.00 70.06 116 HIS A C 1
ATOM 922 O O . HIS A 1 116 ? -4.741 4.580 22.675 1.00 70.06 116 HIS A O 1
ATOM 928 N N . MET A 1 117 ? -6.592 3.307 22.541 1.00 69.75 117 MET A N 1
ATOM 929 C CA . MET A 1 117 ? -7.057 3.944 21.301 1.00 69.75 117 MET A CA 1
ATOM 930 C C . MET A 1 117 ? -7.179 5.471 21.391 1.00 69.75 117 MET A C 1
ATOM 932 O O . MET A 1 117 ? -6.930 6.150 20.399 1.00 69.75 117 MET A O 1
ATOM 936 N N . HIS A 1 118 ? -7.465 6.013 22.580 1.00 65.69 118 HIS A N 1
ATOM 937 C CA . HIS A 1 118 ? -7.513 7.457 22.864 1.00 65.69 118 HIS A CA 1
ATOM 938 C C . HIS A 1 118 ? -6.294 8.235 22.362 1.00 65.69 118 HIS A C 1
ATOM 940 O O . HIS A 1 118 ? -6.430 9.347 21.868 1.00 65.69 118 HIS A O 1
ATOM 946 N N . SER A 1 119 ? -5.100 7.644 22.437 1.00 66.19 119 SER A N 1
ATOM 947 C CA . S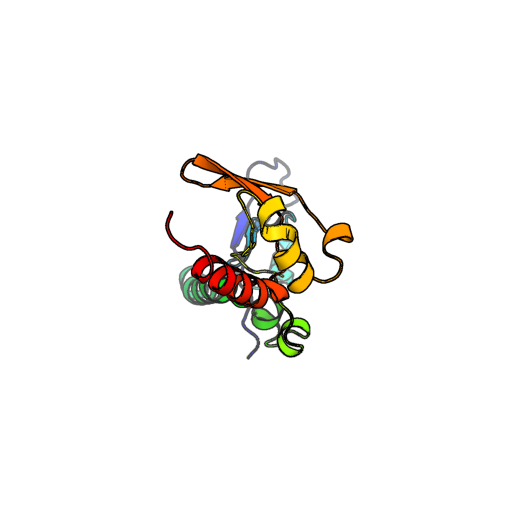ER A 1 119 ? -3.851 8.302 22.019 1.00 66.19 119 SER A CA 1
ATOM 948 C C . SER A 1 119 ? -3.580 8.226 20.511 1.00 66.19 119 SER A C 1
ATOM 950 O O . SER A 1 119 ? -2.657 8.866 20.011 1.00 66.19 119 SER A O 1
ATOM 952 N N . LYS A 1 120 ? -4.363 7.428 19.775 1.00 67.25 120 LYS A N 1
ATOM 953 C CA . LYS A 1 120 ? -4.180 7.145 18.342 1.00 67.25 120 LYS A CA 1
ATOM 954 C C . LYS A 1 120 ? -5.465 7.311 17.535 1.00 67.25 120 LYS A C 1
ATOM 956 O O . LYS A 1 120 ? -5.526 6.863 16.390 1.00 67.25 120 LYS A O 1
ATOM 961 N N . LEU A 1 121 ? -6.491 7.931 18.113 1.00 75.94 121 LEU A N 1
ATOM 962 C CA . LEU A 1 121 ? -7.764 8.105 17.439 1.00 75.94 121 LEU A CA 1
ATOM 963 C C . LEU A 1 121 ? -7.599 9.087 16.277 1.00 75.94 121 LEU A C 1
ATOM 965 O O . LEU A 1 121 ? -7.349 10.273 16.471 1.00 75.94 121 LEU A O 1
ATOM 969 N N . GLN A 1 122 ? -7.729 8.575 15.057 1.00 86.44 122 GLN A N 1
ATOM 970 C CA . GLN A 1 122 ? -7.642 9.368 13.836 1.00 86.44 122 GLN A CA 1
ATOM 971 C C . GLN A 1 122 ? -9.002 9.389 13.153 1.00 86.44 122 GLN A C 1
ATOM 973 O O . GLN A 1 122 ? -9.471 8.361 12.658 1.00 86.44 122 GLN A O 1
ATOM 978 N N . ILE A 1 123 ? -9.617 10.572 13.115 1.00 89.00 123 ILE A N 1
ATOM 979 C CA . ILE A 1 123 ? -10.842 10.803 12.352 1.00 89.00 123 ILE A CA 1
ATOM 980 C C . ILE A 1 123 ? -10.466 10.923 10.879 1.00 89.00 123 ILE A C 1
ATOM 982 O O . ILE A 1 123 ? -9.648 11.756 10.490 1.00 89.00 123 ILE A O 1
ATOM 986 N N . VAL A 1 124 ? -11.095 10.097 10.053 1.00 91.81 124 VAL A N 1
ATOM 987 C CA . VAL A 1 124 ? -10.918 10.082 8.607 1.00 91.81 124 VAL A CA 1
ATOM 988 C C . VAL A 1 124 ? -12.229 10.433 7.922 1.00 91.81 124 VAL A C 1
ATOM 990 O O . VAL A 1 124 ? -13.308 9.971 8.297 1.00 91.81 124 VAL A O 1
ATOM 993 N N . ARG A 1 125 ? -12.128 11.265 6.886 1.00 93.75 125 ARG A N 1
ATOM 994 C CA . ARG A 1 125 ? -13.223 11.568 5.967 1.00 93.75 125 ARG A CA 1
ATOM 995 C C . ARG A 1 125 ? -12.865 10.982 4.614 1.00 93.75 125 ARG A C 1
ATOM 997 O O . ARG A 1 125 ? -11.846 11.351 4.038 1.00 93.75 125 ARG A O 1
ATOM 1004 N N . LEU A 1 126 ? -13.704 10.091 4.107 1.00 92.88 126 LEU A N 1
ATOM 1005 C CA . LEU A 1 126 ? -13.500 9.447 2.814 1.00 92.88 126 LEU A CA 1
ATOM 1006 C C . LEU A 1 126 ? -14.680 9.700 1.886 1.00 92.88 126 LEU A C 1
ATOM 1008 O O . LEU A 1 126 ? -15.820 9.862 2.323 1.00 92.88 126 LEU A O 1
ATOM 1012 N N . LYS A 1 127 ? -14.384 9.716 0.589 1.00 94.62 127 LYS A N 1
ATOM 1013 C CA . LYS A 1 127 ? -15.369 9.725 -0.488 1.00 94.62 127 LYS A CA 1
ATOM 1014 C C . LYS A 1 127 ? -15.122 8.489 -1.344 1.00 94.62 127 LYS A C 1
ATOM 1016 O O . LYS A 1 127 ? -14.015 8.323 -1.857 1.00 94.62 127 LYS A O 1
ATOM 1021 N N . THR A 1 128 ? -16.115 7.614 -1.467 1.00 91.94 128 THR A N 1
ATOM 1022 C CA . THR A 1 128 ? -16.026 6.448 -2.351 1.00 91.94 128 THR A CA 1
ATOM 1023 C C . THR A 1 128 ? -16.134 6.886 -3.812 1.00 91.94 128 THR A C 1
ATOM 1025 O O . THR A 1 128 ? -16.540 8.014 -4.115 1.00 91.94 128 THR A O 1
ATOM 1028 N N . LYS A 1 129 ? -15.768 5.991 -4.735 1.00 93.38 129 LYS A N 1
ATOM 1029 C CA . LYS A 1 129 ? -15.917 6.238 -6.178 1.00 93.38 129 LYS A CA 1
ATOM 1030 C C . LYS A 1 129 ? -17.375 6.502 -6.562 1.00 93.38 129 LYS A C 1
ATOM 1032 O O . LYS A 1 129 ? -17.625 7.374 -7.384 1.00 93.38 129 LYS A O 1
ATOM 1037 N N . ASP A 1 130 ? -18.303 5.848 -5.871 1.00 94.69 130 ASP A N 1
ATOM 1038 C CA . ASP A 1 130 ? -19.751 5.993 -6.061 1.00 94.69 130 ASP A CA 1
ATOM 1039 C C . ASP A 1 130 ? -20.317 7.259 -5.388 1.00 94.69 130 ASP A C 1
ATOM 1041 O O . ASP A 1 130 ? -21.522 7.476 -5.345 1.00 94.69 130 ASP A O 1
ATOM 1045 N N . GLY A 1 131 ? -19.452 8.117 -4.834 1.00 92.62 131 GLY A N 1
ATOM 1046 C CA . GLY A 1 131 ? -19.831 9.411 -4.274 1.00 92.62 131 GLY A CA 1
ATOM 1047 C C . GLY A 1 131 ? -20.270 9.385 -2.810 1.00 92.62 131 GLY A C 1
ATOM 1048 O O . GLY A 1 131 ? -20.475 10.463 -2.242 1.00 92.62 131 GLY A O 1
ATOM 1049 N N . LEU A 1 132 ? -20.338 8.210 -2.176 1.00 92.50 132 LEU A N 1
ATOM 1050 C CA . LEU A 1 132 ? -20.668 8.079 -0.758 1.00 92.50 132 LEU A CA 1
ATOM 1051 C C . LEU A 1 132 ? -19.598 8.763 0.094 1.00 92.50 132 LEU A C 1
ATOM 1053 O O . LEU A 1 132 ? -18.402 8.515 -0.064 1.00 92.50 132 LEU A O 1
ATOM 1057 N N . ARG A 1 133 ? -20.029 9.624 1.014 1.00 93.62 133 ARG A N 1
ATOM 1058 C CA . ARG A 1 133 ? -19.145 10.312 1.957 1.00 93.62 133 ARG A CA 1
ATOM 1059 C C . ARG A 1 133 ? -19.310 9.679 3.326 1.00 93.62 133 ARG A C 1
ATOM 1061 O O . ARG A 1 133 ? -20.419 9.641 3.846 1.00 93.62 133 ARG A O 1
ATOM 1068 N N . VAL A 1 134 ? -18.209 9.220 3.906 1.00 92.69 134 VAL A N 1
ATOM 1069 C CA . VAL A 1 134 ? -18.202 8.594 5.230 1.00 92.69 134 VAL A CA 1
ATOM 1070 C C . VAL A 1 134 ? -17.213 9.332 6.119 1.00 92.69 134 VAL A C 1
ATOM 1072 O O . VAL A 1 134 ? -16.111 9.689 5.691 1.00 92.69 134 VAL A O 1
ATOM 1075 N N . ILE A 1 135 ? -17.627 9.576 7.357 1.00 92.81 135 ILE A N 1
ATOM 1076 C CA . ILE A 1 135 ? -16.757 10.020 8.442 1.00 92.81 135 ILE A CA 1
ATOM 1077 C C . ILE A 1 135 ? -16.673 8.862 9.430 1.00 92.81 135 ILE A C 1
ATOM 1079 O O . ILE A 1 135 ? -17.690 8.259 9.774 1.00 92.81 135 ILE A O 1
ATOM 1083 N N . GLY A 1 136 ? -15.464 8.536 9.861 1.00 92.12 136 GLY A N 1
ATOM 1084 C CA . GLY A 1 136 ? -15.236 7.462 10.812 1.00 92.12 136 GLY A CA 1
ATOM 1085 C C . GLY A 1 136 ? -13.850 7.535 11.422 1.00 92.12 136 GLY A C 1
ATOM 1086 O O . GLY A 1 136 ? -13.096 8.476 11.176 1.00 92.12 136 GLY A O 1
ATOM 1087 N N . THR A 1 137 ? -13.516 6.519 12.201 1.00 90.12 137 THR A N 1
ATOM 1088 C CA . THR A 1 137 ? -12.229 6.397 12.878 1.00 90.12 137 THR A CA 1
ATOM 1089 C C . THR A 1 137 ? -11.434 5.248 12.284 1.00 90.12 137 THR A C 1
ATOM 1091 O O . THR A 1 137 ? -11.981 4.172 12.034 1.00 90.12 137 THR A O 1
ATOM 1094 N N . LEU A 1 138 ? -10.138 5.466 12.065 1.00 89.88 138 LEU A N 1
ATOM 1095 C CA . LEU A 1 138 ? -9.243 4.416 11.595 1.00 89.88 138 LEU A CA 1
ATOM 1096 C C . LEU A 1 138 ? -9.046 3.344 12.677 1.00 89.88 138 LEU A C 1
ATOM 1098 O O . LEU A 1 138 ? -8.658 3.653 13.803 1.00 89.88 138 LEU A O 1
ATOM 1102 N N . VAL A 1 139 ? -9.264 2.082 12.312 1.00 88.44 139 VAL A N 1
ATOM 1103 C CA . VAL A 1 139 ? -9.039 0.922 13.179 1.00 88.44 139 VAL A CA 1
ATOM 1104 C C . VAL A 1 139 ? -7.766 0.196 12.727 1.00 88.44 139 VAL A C 1
ATOM 1106 O O . VAL A 1 139 ? -7.641 -0.145 11.546 1.00 88.44 139 VAL A O 1
ATOM 1109 N N . PRO A 1 140 ? -6.801 -0.060 13.631 1.00 85.75 140 PRO A N 1
ATOM 1110 C CA . PRO A 1 140 ? -5.629 -0.867 13.313 1.00 85.75 140 PRO A CA 1
ATOM 1111 C C . PRO A 1 140 ? -6.031 -2.267 12.853 1.00 85.75 140 PRO A C 1
ATOM 1113 O O . PRO A 1 140 ? -6.862 -2.911 13.488 1.00 85.75 140 PRO A O 1
ATOM 1116 N N . HIS A 1 141 ? -5.393 -2.773 11.795 1.00 84.12 141 HIS A N 1
ATOM 1117 C CA . HIS A 1 141 ? -5.722 -4.085 11.227 1.00 84.12 141 HIS A CA 1
ATOM 1118 C C . HIS A 1 141 ? -5.689 -5.222 12.263 1.00 84.12 141 HIS A C 1
ATOM 1120 O O . HIS A 1 141 ? -6.573 -6.071 12.257 1.00 84.12 141 HIS A O 1
ATOM 1126 N N . SER A 1 142 ? -4.732 -5.184 13.197 1.00 82.75 142 SER A N 1
ATOM 1127 C CA . SER A 1 142 ? -4.572 -6.180 14.266 1.00 82.75 142 SER A CA 1
ATOM 1128 C C . SER A 1 142 ? -5.769 -6.293 15.212 1.00 82.75 142 SER A C 1
ATOM 1130 O O . SER A 1 142 ? -5.890 -7.291 15.910 1.00 82.75 142 SER A O 1
ATOM 1132 N N . ALA A 1 143 ? -6.630 -5.277 15.274 1.00 86.19 143 ALA A N 1
ATOM 1133 C CA . ALA A 1 143 ? -7.775 -5.251 16.176 1.00 86.19 143 ALA A CA 1
ATOM 1134 C C . ALA A 1 143 ? -9.121 -5.454 15.474 1.00 86.19 143 ALA A C 1
ATOM 1136 O O . ALA A 1 143 ? -10.151 -5.507 16.140 1.00 86.19 143 ALA A O 1
ATOM 1137 N N . VAL A 1 144 ? -9.129 -5.563 14.144 1.00 88.31 144 VAL A N 1
ATOM 1138 C CA . VAL A 1 144 ? -10.365 -5.653 13.356 1.00 88.31 144 VAL A CA 1
ATOM 1139 C C . VAL A 1 144 ? -11.162 -6.897 13.720 1.00 88.31 144 VAL A C 1
ATOM 1141 O O . VAL A 1 144 ? -12.352 -6.786 13.986 1.00 88.31 144 VAL A O 1
ATOM 1144 N N . GLU A 1 145 ? -10.519 -8.063 13.784 1.00 88.56 145 GLU A N 1
ATOM 1145 C CA . GLU A 1 145 ? -11.205 -9.322 14.108 1.00 88.56 145 GLU A CA 1
ATOM 1146 C C .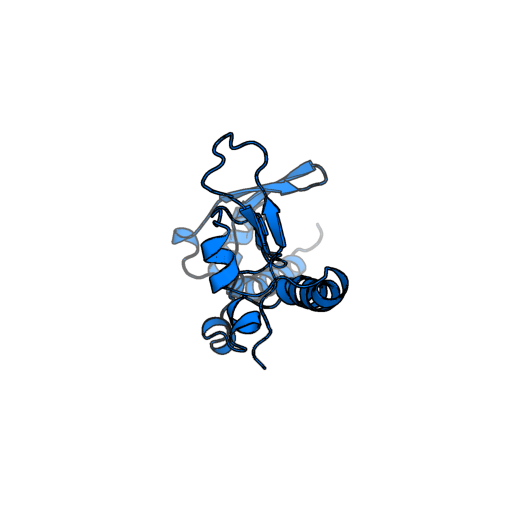 GLU A 1 145 ? -11.776 -9.314 15.531 1.00 88.56 145 GLU A C 1
ATOM 1148 O O . GLU A 1 145 ? -12.934 -9.675 15.738 1.00 88.56 145 GLU A O 1
ATOM 1153 N N . SER A 1 146 ? -10.997 -8.822 16.500 1.00 88.88 146 SER A N 1
ATOM 1154 C CA . SER A 1 146 ? -11.442 -8.662 17.890 1.00 88.88 146 SER A CA 1
ATOM 1155 C C . SER A 1 146 ? -12.647 -7.721 17.988 1.00 88.88 146 SER A C 1
ATOM 1157 O O . SER A 1 146 ? -13.664 -8.057 18.596 1.00 88.88 146 SER A O 1
ATOM 1159 N N . LEU A 1 147 ? -12.578 -6.569 17.312 1.00 89.25 147 LEU A N 1
ATOM 1160 C CA . LEU A 1 147 ? -13.660 -5.591 17.285 1.00 89.25 147 LEU A CA 1
ATOM 1161 C C . LEU A 1 147 ? -14.926 -6.159 16.629 1.00 89.25 147 LEU A C 1
ATOM 1163 O O . LEU A 1 147 ? -16.014 -5.992 17.172 1.00 89.25 147 LEU A O 1
ATOM 1167 N N . LEU A 1 148 ? -14.799 -6.856 15.495 1.00 90.12 148 LEU A N 1
ATOM 1168 C CA . LEU A 1 148 ? -15.930 -7.492 14.813 1.00 90.12 148 LEU A CA 1
ATOM 1169 C C . LEU A 1 148 ? -16.612 -8.541 15.697 1.00 90.12 148 LEU A C 1
ATOM 1171 O O . LEU A 1 148 ? -17.841 -8.571 15.759 1.00 90.12 148 LEU A O 1
ATOM 1175 N N . SER A 1 149 ? -15.832 -9.360 16.407 1.00 90.00 149 SER A N 1
ATOM 1176 C CA . SER A 1 149 ? -16.359 -10.364 17.336 1.00 90.00 149 SER A CA 1
ATOM 1177 C C . SER A 1 149 ? -17.178 -9.717 18.458 1.00 90.00 149 SER A C 1
ATOM 1179 O O . SER A 1 149 ? -18.335 -10.081 18.675 1.00 90.00 149 SER A O 1
ATOM 1181 N N . LEU A 1 150 ? -16.632 -8.685 19.110 1.00 88.94 150 LEU A N 1
ATOM 1182 C CA . LEU A 1 150 ? -17.319 -8.000 20.207 1.00 88.94 150 LEU A CA 1
ATOM 1183 C C . LEU A 1 150 ? -18.578 -7.248 19.745 1.00 88.94 150 LEU A C 1
ATOM 1185 O O . LEU A 1 150 ? -19.610 -7.294 20.415 1.00 88.94 150 LEU A O 1
ATOM 1189 N N . LEU A 1 151 ? -18.522 -6.579 18.589 1.00 86.94 151 LEU A N 1
ATOM 1190 C CA . LEU A 1 151 ? -19.680 -5.880 18.021 1.00 86.94 151 LEU A CA 1
ATOM 1191 C C . LEU A 1 151 ? -20.805 -6.858 17.646 1.00 86.94 151 LEU A C 1
ATOM 1193 O O . LEU A 1 151 ? -21.980 -6.575 17.896 1.00 86.94 151 LEU A O 1
ATOM 1197 N N . SER A 1 152 ? -20.452 -8.027 17.109 1.00 87.00 152 SER A N 1
ATOM 1198 C CA . SER A 1 152 ? -21.419 -9.070 16.738 1.00 87.00 152 SER A CA 1
ATOM 1199 C C . SER A 1 152 ? -22.118 -9.676 17.959 1.00 87.00 152 SER A C 1
ATOM 1201 O O . SER A 1 152 ? -23.306 -9.974 17.908 1.00 87.00 152 SER A O 1
ATOM 1203 N N . GLN A 1 153 ? -21.416 -9.807 19.086 1.00 81.06 153 GLN A N 1
ATOM 1204 C CA . GLN A 1 153 ? -22.018 -10.262 20.344 1.00 81.06 153 GLN A CA 1
ATOM 1205 C C . GLN A 1 153 ? -22.971 -9.210 20.931 1.00 81.06 153 GLN A C 1
ATOM 1207 O O . GLN A 1 153 ? -24.070 -9.541 21.366 1.00 81.06 153 GLN A O 1
ATOM 1212 N N . SER A 1 154 ? -22.593 -7.927 20.883 1.00 68.25 154 SER A N 1
ATOM 1213 C CA . SER A 1 154 ? -23.410 -6.828 21.429 1.00 68.25 154 SER A CA 1
ATOM 1214 C C . SER A 1 154 ? -24.703 -6.547 20.649 1.00 68.25 154 SER A C 1
ATOM 1216 O O . SER A 1 154 ? -25.665 -6.014 21.198 1.00 68.25 154 SER A O 1
ATOM 1218 N N . SER A 1 155 ? -24.750 -6.925 19.371 1.00 63.00 155 SER A N 1
ATOM 1219 C CA . SER A 1 155 ? -25.949 -6.782 18.536 1.00 63.00 155 SER A CA 1
ATOM 1220 C C . SER A 1 155 ? -26.991 -7.873 18.806 1.00 63.00 155 SER A C 1
ATOM 1222 O O . SER A 1 155 ? -28.176 -7.629 18.604 1.00 63.00 155 SER A O 1
ATOM 1224 N N . GLN A 1 156 ? -26.589 -9.031 19.341 1.00 55.44 156 GLN A N 1
ATOM 1225 C CA . GLN A 1 156 ? -27.513 -10.109 19.727 1.00 55.44 156 GLN A CA 1
ATOM 1226 C C . GLN A 1 156 ? -28.184 -9.878 21.091 1.00 55.44 156 GLN A C 1
ATOM 1228 O O . GLN A 1 156 ? -29.185 -10.517 21.395 1.00 55.44 156 GLN A O 1
ATOM 1233 N N . SER A 1 157 ? -27.673 -8.950 21.906 1.00 51.97 157 SER A N 1
ATOM 1234 C CA . SER A 1 157 ? -28.223 -8.629 23.231 1.00 51.97 157 SER A CA 1
ATOM 1235 C C . SER A 1 157 ? -29.257 -7.495 23.234 1.00 51.97 157 SER A C 1
ATOM 1237 O O . SER A 1 157 ? -29.626 -7.025 24.305 1.00 51.97 157 SER A O 1
ATOM 1239 N N . SER A 1 158 ? -29.710 -7.027 22.066 1.00 41.88 158 SER A N 1
ATOM 1240 C CA . SER A 1 158 ? -30.776 -6.019 21.968 1.00 41.88 158 SER A CA 1
ATOM 1241 C C . SER A 1 158 ? -32.119 -6.733 21.759 1.00 41.88 158 SER A C 1
ATOM 1243 O O . SER A 1 158 ? -32.327 -7.266 20.668 1.00 41.88 158 SER A O 1
ATOM 1245 N N . PRO A 1 159 ? -33.035 -6.786 22.747 1.00 40.59 159 PRO A N 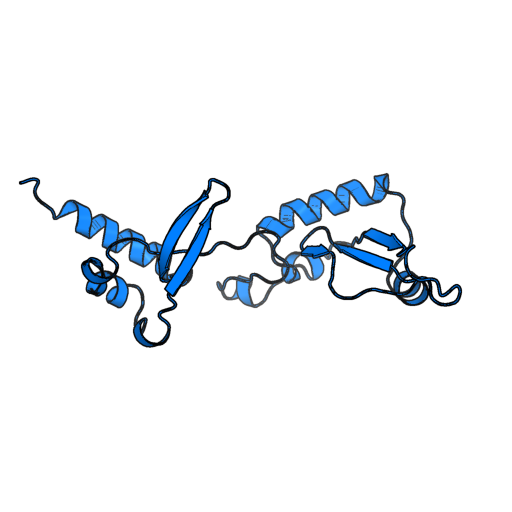1
ATOM 1246 C CA . PRO A 1 159 ? -34.393 -7.236 22.489 1.00 40.59 159 PRO A CA 1
ATOM 1247 C C . PRO A 1 159 ? -35.051 -6.214 21.563 1.00 40.59 159 PRO A C 1
ATOM 1249 O O . PRO A 1 159 ? -34.961 -5.008 21.793 1.00 40.59 159 PRO A O 1
ATOM 1252 N N . SER A 1 160 ? -35.689 -6.705 20.508 1.00 38.06 160 SER A N 1
ATOM 1253 C CA . SER A 1 160 ? -36.656 -5.947 19.724 1.00 38.06 160 SER A CA 1
ATOM 1254 C C . SER A 1 160 ? -37.762 -5.445 20.655 1.00 38.06 160 SER A C 1
ATOM 1256 O O . SER A 1 160 ? -38.542 -6.259 21.157 1.00 38.06 160 SER A O 1
ATOM 1258 N N . SER A 1 161 ? -37.787 -4.137 20.903 1.00 35.31 161 SER A N 1
ATOM 1259 C CA . SER A 1 161 ? -38.942 -3.436 21.473 1.00 35.31 161 SER A CA 1
ATOM 1260 C C . SER A 1 161 ? -39.932 -3.070 20.379 1.00 35.31 161 SER A C 1
ATOM 1262 O O . SER A 1 161 ? -39.463 -2.683 19.283 1.00 35.31 161 SER A O 1
#

Radius of gyration: 22.62 Å; chains: 1; bounding box: 62×38×52 Å

Foldseek 3Di:
DFQDFDKDWAFDPPDPDPPWGKTFIQGLQAGTDPDIDTPVRVVVNDDDDDCVVCVVSSVVCNVCLQQDAPCCNGVVDDPQVVVVHDDNHSRNDDDWDWDFDPCVVCVVLLCVLDPPCVVVWDWDWDADPVGDITITTTDPPSSPVSSVVSVVVVVVPDDDD

Sequence (161 aa):
MVRKSVMLAVADTSSRSLTKHIFRIYKPNTGLQSKVETLTSLREKGTKVQPEDAKHLWTDIHECAEKMCGHILWYGNCRRVNANYSCDIGLRKRIYHILSGSVLSVWSTLEKAVPHMHSKLQIVRLKTKDGLRVIGTLVPHSAVESLLSLLSQSSQSSPSS